Protein AF-A0ABD0QPW5-F1 (afdb_monomer_lite)

Foldseek 3Di:
DDDDPVRVVVVVVVVVVCCVVQVDPVSLLVCCLVLCPDPVRNCVPPDPVCNVVSVVVNVVVVVVVDDD

Sequence (68 aa):
EEDSDLTKSIKMKILEYMNTKYDNPATQELLDMTSFMDPRFKANYISSDKVSDIRARVMSEIEAAVPK

Radius of gyration: 16.36 Å; chains: 1; bounding box: 45×22×38 Å

Structure (mmCIF, N/CA/C/O backbone):
data_AF-A0ABD0QPW5-F1
#
_entry.id   AF-A0ABD0QPW5-F1
#
loop_
_atom_site.group_PDB
_atom_site.id
_atom_site.type_symbol
_atom_site.label_atom_id
_atom_site.label_alt_id
_atom_site.label_comp_id
_atom_site.label_asym_id
_atom_site.label_entity_id
_atom_site.label_seq_id
_atom_site.pdbx_PDB_ins_code
_atom_site.Cartn_x
_atom_site.Cartn_y
_atom_site.Cartn_z
_atom_site.occupancy
_atom_site.B_iso_or_equiv
_atom_site.auth_seq_id
_atom_site.auth_comp_id
_atom_site.auth_asym_id
_atom_site.auth_atom_id
_atom_site.pdbx_PDB_model_num
ATOM 1 N N . GLU A 1 1 ? -13.129 -10.717 20.428 1.00 66.69 1 GLU A N 1
ATOM 2 C CA . GLU A 1 1 ? -13.725 -9.588 21.168 1.00 66.69 1 GLU A CA 1
ATOM 3 C C . GLU A 1 1 ? -14.226 -8.581 20.156 1.00 66.69 1 GLU A C 1
ATOM 5 O O . GLU A 1 1 ? -13.545 -8.369 19.158 1.00 66.69 1 GLU A O 1
ATOM 10 N N . GLU A 1 2 ? -15.426 -8.046 20.352 1.00 87.12 2 GLU A N 1
ATOM 11 C CA . GLU A 1 2 ? -15.938 -6.982 19.492 1.00 87.12 2 GLU A CA 1
ATOM 12 C C . GLU A 1 2 ? -15.395 -5.634 19.983 1.00 87.12 2 GLU A C 1
ATOM 14 O O . GLU A 1 2 ? -15.384 -5.370 21.186 1.00 87.12 2 GLU A O 1
ATOM 19 N N . ASP A 1 3 ? -14.913 -4.794 19.065 1.00 92.75 3 ASP A N 1
ATOM 20 C CA . ASP A 1 3 ? -14.425 -3.458 19.408 1.00 92.75 3 ASP A CA 1
ATOM 21 C C . ASP A 1 3 ? -15.545 -2.609 20.034 1.00 92.75 3 ASP A C 1
ATOM 23 O O . ASP A 1 3 ? -16.671 -2.578 19.530 1.00 92.75 3 ASP A O 1
ATOM 27 N N . SER A 1 4 ? -15.210 -1.836 21.072 1.00 96.44 4 SER A N 1
ATOM 28 C CA .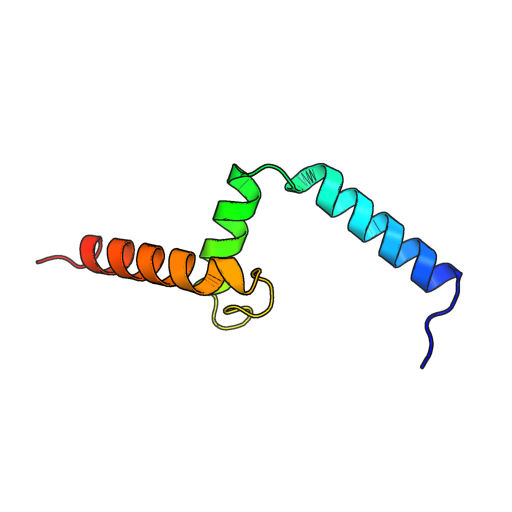 SER A 1 4 ? -16.105 -0.795 21.591 1.00 96.44 4 SER A CA 1
ATOM 29 C C . SER A 1 4 ? -16.363 0.298 20.546 1.00 96.44 4 SER A C 1
ATOM 31 O O . SER A 1 4 ? -15.536 0.528 19.658 1.00 96.44 4 SER A O 1
ATOM 33 N N . ASP A 1 5 ? -17.461 1.044 20.684 1.00 97.06 5 ASP A N 1
ATOM 34 C CA . ASP A 1 5 ? -17.777 2.161 19.780 1.00 97.06 5 ASP A CA 1
ATOM 35 C C . ASP A 1 5 ? -16.682 3.234 19.763 1.00 97.06 5 ASP A C 1
ATOM 37 O O . ASP A 1 5 ? -16.341 3.776 18.708 1.00 97.06 5 ASP A O 1
ATOM 41 N N . LEU A 1 6 ? -16.063 3.498 20.919 1.00 97.00 6 LEU A N 1
ATOM 42 C CA . LEU A 1 6 ? -14.928 4.413 21.011 1.00 97.00 6 LEU A CA 1
ATOM 43 C C . LEU A 1 6 ? -13.730 3.884 20.211 1.00 97.00 6 LEU A C 1
ATOM 45 O O . LEU A 1 6 ? -13.124 4.629 19.442 1.00 97.00 6 LEU A O 1
ATOM 49 N N . THR A 1 7 ? -13.416 2.594 20.346 1.00 97.62 7 THR A N 1
ATOM 50 C CA . THR A 1 7 ? -12.328 1.944 19.605 1.00 97.62 7 THR A CA 1
ATOM 51 C C . THR A 1 7 ? -12.576 1.997 18.097 1.00 97.62 7 THR A C 1
ATOM 53 O O . THR A 1 7 ? -11.672 2.373 17.347 1.00 97.62 7 THR A O 1
ATOM 56 N N . LYS A 1 8 ? -13.801 1.691 17.647 1.00 97.19 8 LYS A N 1
ATOM 57 C CA . LYS A 1 8 ? -14.213 1.788 16.235 1.00 97.19 8 LYS A CA 1
ATOM 58 C C . LYS A 1 8 ? -14.035 3.220 15.712 1.00 97.19 8 LYS A C 1
ATOM 60 O O . LYS A 1 8 ? -13.418 3.421 14.667 1.00 97.19 8 LYS A O 1
ATOM 65 N N . SER A 1 9 ? -14.494 4.215 16.474 1.00 98.06 9 SER A N 1
ATOM 66 C CA . SER A 1 9 ? -14.375 5.639 16.127 1.00 98.06 9 SER A CA 1
ATOM 67 C C . SER A 1 9 ? -12.918 6.092 15.989 1.00 98.06 9 SER A C 1
ATOM 69 O O . SER A 1 9 ? -12.564 6.758 15.015 1.00 98.06 9 SER A O 1
ATOM 71 N N . ILE A 1 10 ? -12.045 5.687 16.916 1.00 97.94 10 ILE A N 1
ATOM 72 C CA . ILE A 1 10 ? -10.613 6.005 16.856 1.00 97.94 10 ILE A CA 1
ATOM 73 C C . ILE A 1 10 ? -9.965 5.367 15.620 1.00 97.94 10 ILE A C 1
ATOM 75 O O . ILE A 1 10 ? -9.286 6.069 14.870 1.00 97.94 10 ILE A O 1
ATOM 79 N N . LYS A 1 11 ? -10.201 4.070 15.363 1.00 97.12 11 LYS A N 1
ATOM 80 C CA . LYS A 1 11 ? -9.656 3.368 14.184 1.00 97.12 11 LYS A CA 1
ATOM 81 C C . LYS A 1 11 ? -10.084 4.041 12.879 1.00 97.12 11 LYS A C 1
ATOM 83 O O . LYS A 1 11 ? -9.249 4.250 12.003 1.00 97.12 11 LYS A O 1
ATOM 88 N N . MET A 1 12 ? -11.354 4.430 12.776 1.00 97.50 12 MET A N 1
ATOM 89 C CA . MET A 1 12 ? -11.892 5.100 11.592 1.00 97.50 12 MET A CA 1
ATOM 90 C C . MET A 1 12 ? -11.232 6.462 11.349 1.00 97.50 12 MET A C 1
ATOM 92 O O . MET A 1 12 ? -10.806 6.731 10.232 1.00 97.50 12 MET A O 1
ATOM 96 N N . LYS A 1 13 ? -11.063 7.285 12.393 1.00 97.94 13 LYS A N 1
ATOM 97 C CA . LYS A 1 13 ? -10.382 8.587 12.276 1.00 97.94 13 LYS A CA 1
ATOM 98 C C . LYS A 1 13 ? -8.913 8.452 11.880 1.00 97.94 13 LYS A C 1
ATOM 100 O O . LYS A 1 13 ? -8.411 9.257 11.102 1.00 97.94 13 LYS A O 1
ATOM 105 N N . ILE A 1 14 ? -8.219 7.442 12.408 1.00 97.81 14 ILE A N 1
ATOM 106 C CA . ILE A 1 14 ? -6.832 7.152 12.017 1.00 97.81 14 ILE A CA 1
ATOM 107 C C . ILE A 1 14 ? -6.778 6.763 10.536 1.00 97.81 14 ILE A C 1
ATOM 109 O O . ILE A 1 14 ? -5.954 7.300 9.800 1.00 97.81 14 ILE A O 1
ATOM 113 N N . LEU A 1 15 ? -7.664 5.868 10.091 1.00 95.94 15 LEU A N 1
ATOM 114 C CA . LEU A 1 15 ? -7.725 5.436 8.695 1.00 95.94 15 LEU A CA 1
ATOM 115 C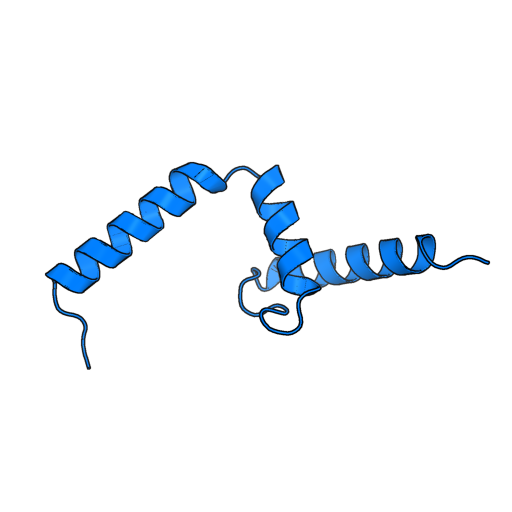 C . LEU A 1 15 ? -8.031 6.607 7.749 1.00 95.94 15 LEU A C 1
ATOM 117 O O . LEU A 1 15 ? -7.342 6.784 6.748 1.00 95.94 15 LEU A O 1
ATOM 121 N N . GLU A 1 16 ? -9.016 7.437 8.092 1.00 97.75 16 GLU A N 1
ATOM 122 C CA . GLU A 1 16 ? -9.379 8.633 7.327 1.00 97.75 16 GLU A CA 1
ATOM 123 C C . GLU A 1 16 ? -8.198 9.602 7.194 1.00 97.75 16 GLU A C 1
ATOM 125 O O . GLU A 1 16 ? -7.916 10.092 6.098 1.00 97.75 16 GLU A O 1
ATOM 130 N N . TYR A 1 17 ? -7.465 9.838 8.287 1.00 97.25 17 TYR A N 1
ATOM 131 C CA . TYR A 1 17 ? -6.262 10.665 8.265 1.00 97.25 17 TYR A CA 1
ATOM 132 C C . TYR A 1 17 ? -5.196 10.096 7.322 1.00 97.25 17 TYR A C 1
ATOM 134 O O . TYR A 1 17 ? -4.651 10.837 6.502 1.00 97.25 17 TYR A O 1
ATOM 142 N N . MET A 1 18 ? -4.913 8.791 7.413 1.00 95.38 18 MET A N 1
ATOM 143 C CA . MET A 1 18 ? -3.909 8.140 6.568 1.00 95.38 18 MET A CA 1
ATOM 144 C C . MET A 1 18 ? -4.279 8.235 5.087 1.00 95.38 18 MET A C 1
ATOM 146 O O . MET A 1 18 ? -3.451 8.660 4.285 1.00 95.38 18 MET A O 1
ATOM 150 N N . ASN A 1 19 ? -5.529 7.933 4.734 1.00 93.62 19 ASN A N 1
ATOM 151 C CA . ASN A 1 19 ? -5.996 8.034 3.352 1.00 93.62 19 ASN A CA 1
ATOM 152 C C . ASN A 1 19 ? -5.911 9.486 2.862 1.00 93.62 19 ASN A C 1
ATOM 154 O O . ASN A 1 19 ? -5.292 9.769 1.845 1.00 93.62 19 ASN A O 1
ATOM 158 N N . THR A 1 20 ? -6.400 10.450 3.643 1.00 95.88 20 THR A N 1
ATOM 159 C CA . THR A 1 20 ? -6.356 11.871 3.255 1.00 95.88 20 THR A CA 1
ATOM 160 C C . THR A 1 20 ? -4.929 12.374 3.000 1.00 95.88 20 THR A C 1
ATOM 162 O O . THR A 1 20 ? -4.715 13.234 2.147 1.00 95.88 20 THR A O 1
ATOM 165 N N . LYS A 1 21 ? -3.935 11.877 3.746 1.00 95.31 21 LYS A N 1
ATOM 166 C CA . LYS A 1 21 ? -2.539 12.322 3.617 1.00 95.31 21 LYS A CA 1
ATOM 167 C C . LYS A 1 21 ? -1.739 11.561 2.565 1.00 95.31 21 LYS A C 1
ATOM 169 O O . LYS A 1 21 ? -0.845 12.158 1.965 1.00 95.31 21 LYS A O 1
ATOM 174 N N . TYR A 1 22 ? -2.035 10.283 2.345 1.00 94.25 22 TYR A N 1
ATOM 175 C CA . TYR A 1 22 ? -1.149 9.377 1.611 1.00 94.25 22 TYR A CA 1
ATOM 176 C C . TYR A 1 22 ? -1.800 8.680 0.409 1.00 94.25 22 TYR A C 1
ATOM 178 O O . TYR A 1 22 ? -1.115 7.926 -0.272 1.00 94.25 22 TYR A O 1
ATOM 186 N N . ASP A 1 23 ? -3.062 8.963 0.077 1.00 93.94 23 ASP A N 1
ATOM 187 C CA . ASP A 1 23 ? -3.766 8.366 -1.077 1.00 93.94 23 ASP A CA 1
ATOM 188 C C . ASP A 1 23 ? -3.321 8.924 -2.447 1.00 93.94 23 ASP A C 1
ATOM 190 O O . ASP A 1 23 ? -3.881 8.610 -3.493 1.00 93.94 23 ASP A O 1
ATOM 194 N N . ASN A 1 24 ? -2.280 9.761 -2.486 1.00 95.94 24 ASN A N 1
ATOM 195 C CA . ASN A 1 24 ? -1.748 10.219 -3.766 1.00 95.94 24 ASN A CA 1
ATOM 196 C C . ASN A 1 24 ? -1.043 9.058 -4.510 1.00 95.94 24 ASN A C 1
ATOM 198 O O . ASN A 1 24 ? -0.316 8.283 -3.876 1.00 95.94 24 ASN A O 1
ATOM 202 N N . PRO A 1 25 ? -1.180 8.961 -5.849 1.00 93.56 25 PRO A N 1
ATOM 203 C CA . PRO A 1 25 ? -0.683 7.815 -6.617 1.00 93.56 25 PRO A CA 1
ATOM 204 C C . PRO A 1 25 ? 0.811 7.525 -6.441 1.00 93.56 25 PRO A C 1
ATOM 206 O O . PRO A 1 25 ? 1.194 6.370 -6.285 1.00 93.56 25 PRO A O 1
ATOM 209 N N . ALA A 1 26 ? 1.648 8.567 -6.401 1.00 93.50 26 ALA A N 1
ATOM 210 C CA . ALA A 1 26 ? 3.094 8.415 -6.247 1.00 93.50 26 ALA A CA 1
ATOM 211 C C . ALA A 1 26 ? 3.473 7.789 -4.893 1.00 93.50 26 ALA A C 1
ATOM 213 O O . ALA A 1 26 ? 4.381 6.966 -4.809 1.00 93.50 26 ALA A O 1
ATOM 214 N N . THR A 1 27 ? 2.764 8.152 -3.821 1.00 94.69 27 THR A N 1
ATOM 215 C CA . THR A 1 27 ? 2.992 7.560 -2.497 1.00 94.69 27 THR A CA 1
ATOM 216 C C . THR A 1 27 ? 2.513 6.115 -2.450 1.00 94.69 27 THR A C 1
ATOM 218 O O . THR A 1 27 ? 3.226 5.266 -1.924 1.00 94.69 27 THR A O 1
ATOM 221 N N . GLN A 1 28 ? 1.348 5.818 -3.034 1.00 92.94 28 GLN A N 1
ATOM 222 C CA . GLN A 1 28 ? 0.830 4.449 -3.104 1.00 92.94 28 GLN A CA 1
ATOM 223 C C . GLN A 1 28 ? 1.783 3.523 -3.865 1.00 92.94 28 GLN A C 1
ATOM 225 O O . GLN A 1 28 ? 2.090 2.437 -3.391 1.00 92.94 28 GLN A O 1
ATOM 230 N N . GLU A 1 29 ? 2.337 3.985 -4.983 1.00 92.19 29 GLU A N 1
ATOM 231 C CA . GLU A 1 29 ? 3.314 3.231 -5.769 1.00 92.19 29 GLU A CA 1
ATOM 232 C C . GLU A 1 29 ? 4.596 2.907 -4.980 1.00 92.19 29 GLU A C 1
ATOM 234 O O . GLU A 1 29 ? 5.102 1.782 -5.038 1.00 92.19 29 GLU A O 1
ATOM 239 N N . LEU A 1 30 ? 5.114 3.876 -4.216 1.00 92.81 30 LEU A N 1
ATOM 240 C CA . LEU A 1 30 ? 6.271 3.662 -3.343 1.00 92.81 30 LEU A CA 1
ATOM 241 C C . LEU A 1 30 ? 5.953 2.669 -2.219 1.00 92.81 30 LEU A C 1
ATOM 243 O O . LEU A 1 30 ? 6.769 1.792 -1.930 1.00 92.81 30 LEU A O 1
ATOM 247 N N . LEU A 1 31 ? 4.780 2.783 -1.592 1.00 92.50 31 LEU A N 1
ATOM 248 C CA . LEU A 1 31 ? 4.342 1.874 -0.531 1.00 92.50 31 LEU A CA 1
ATOM 249 C C . LEU A 1 31 ? 4.165 0.446 -1.046 1.00 92.50 31 LEU A C 1
ATOM 251 O O . LEU A 1 31 ? 4.650 -0.488 -0.412 1.00 92.50 31 LEU A O 1
ATOM 255 N N . ASP A 1 32 ? 3.539 0.283 -2.206 1.00 92.94 32 ASP A N 1
ATOM 256 C CA . ASP A 1 32 ? 3.322 -1.000 -2.867 1.00 92.94 32 ASP A CA 1
ATOM 257 C C . ASP A 1 32 ? 4.660 -1.698 -3.162 1.00 92.94 32 ASP A C 1
ATOM 259 O O . ASP A 1 32 ? 4.873 -2.855 -2.792 1.00 92.94 32 ASP A O 1
ATOM 263 N N . MET A 1 33 ? 5.615 -0.978 -3.757 1.00 91.88 33 MET A N 1
ATOM 264 C CA . MET A 1 33 ? 6.913 -1.550 -4.108 1.00 91.88 33 MET A CA 1
ATOM 265 C C . MET A 1 33 ? 7.766 -1.886 -2.878 1.00 91.88 33 MET A C 1
ATOM 267 O O . MET A 1 33 ? 8.333 -2.977 -2.788 1.00 91.88 33 MET A O 1
ATOM 271 N N . THR A 1 34 ? 7.836 -0.973 -1.907 1.00 91.50 34 THR A N 1
ATOM 272 C CA . THR A 1 34 ? 8.620 -1.181 -0.678 1.00 91.50 34 THR A CA 1
ATOM 273 C C . THR A 1 34 ? 8.030 -2.289 0.192 1.00 91.50 34 THR A C 1
ATOM 275 O O . THR A 1 34 ? 8.780 -3.121 0.703 1.00 91.50 34 THR A O 1
ATOM 278 N N . SER A 1 35 ? 6.700 -2.365 0.302 1.00 92.56 35 SER A N 1
ATOM 279 C CA . SER A 1 35 ? 6.011 -3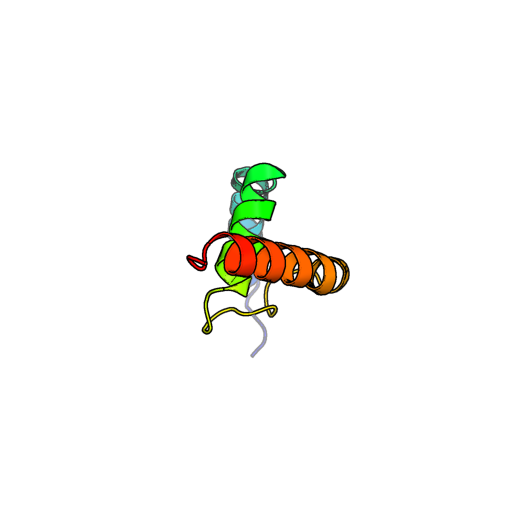.444 1.021 1.00 92.56 35 SER A CA 1
ATOM 280 C C . SER A 1 35 ? 6.252 -4.796 0.361 1.00 92.56 35 SER A C 1
ATOM 282 O O . SER A 1 35 ? 6.535 -5.769 1.058 1.00 92.56 35 SER A O 1
ATOM 284 N N . PHE A 1 36 ? 6.207 -4.853 -0.975 1.00 93.00 36 PHE A N 1
ATOM 285 C CA . PHE A 1 36 ? 6.457 -6.085 -1.719 1.00 93.00 36 PHE A CA 1
ATOM 286 C C . PHE A 1 36 ? 7.869 -6.634 -1.475 1.00 93.00 36 PHE A C 1
ATOM 288 O O . PHE A 1 36 ? 8.041 -7.844 -1.314 1.00 93.00 36 PHE A O 1
ATOM 295 N N . MET A 1 37 ? 8.872 -5.751 -1.433 1.00 90.25 37 MET A N 1
ATOM 296 C CA . MET A 1 37 ? 10.273 -6.121 -1.216 1.00 90.25 37 MET A CA 1
ATOM 297 C C . MET A 1 37 ? 10.588 -6.476 0.243 1.00 90.25 37 MET A C 1
ATOM 299 O O . MET A 1 37 ? 11.498 -7.269 0.486 1.00 90.25 37 MET A O 1
ATOM 303 N N . ASP A 1 38 ? 9.863 -5.917 1.216 1.00 91.81 38 ASP A N 1
ATOM 304 C CA . ASP A 1 38 ? 10.067 -6.215 2.634 1.00 91.81 38 ASP A CA 1
ATOM 305 C C . ASP A 1 38 ? 9.406 -7.560 3.013 1.00 91.81 38 ASP A C 1
ATOM 307 O O . ASP A 1 38 ? 8.176 -7.688 2.988 1.00 91.81 38 ASP A O 1
ATOM 311 N N . PRO A 1 39 ? 10.181 -8.577 3.443 1.00 90.50 39 PRO A N 1
ATOM 312 C CA . PRO A 1 39 ? 9.652 -9.901 3.773 1.00 90.50 39 PRO A CA 1
ATOM 313 C C . PRO A 1 39 ? 8.621 -9.921 4.908 1.00 90.50 39 PRO A C 1
ATOM 315 O O . PRO A 1 39 ? 7.927 -10.928 5.067 1.00 90.50 39 PRO A O 1
ATOM 318 N N . ARG A 1 40 ? 8.533 -8.862 5.723 1.00 93.38 40 ARG A N 1
ATOM 319 C CA . ARG A 1 40 ? 7.547 -8.741 6.808 1.00 93.38 40 ARG A CA 1
ATOM 320 C C . ARG A 1 40 ? 6.161 -8.383 6.280 1.00 93.38 40 ARG A C 1
ATOM 322 O O . ARG A 1 40 ? 5.170 -8.809 6.868 1.00 93.38 40 ARG A O 1
ATOM 329 N N . PHE A 1 41 ? 6.094 -7.632 5.183 1.00 89.81 41 PHE A N 1
ATOM 330 C CA . PHE A 1 41 ? 4.844 -7.143 4.599 1.00 89.81 41 PHE A CA 1
ATOM 331 C C . PHE A 1 41 ? 4.439 -7.962 3.372 1.00 89.81 41 PHE A C 1
ATOM 333 O O . PHE A 1 41 ? 3.293 -8.416 3.290 1.00 89.81 41 PHE A O 1
ATOM 340 N N . LYS A 1 42 ? 5.386 -8.233 2.463 1.00 86.62 42 LYS A N 1
ATOM 341 C CA . LYS A 1 42 ? 5.154 -8.948 1.201 1.00 86.62 42 LYS A CA 1
ATOM 342 C C . LYS A 1 42 ? 3.978 -8.312 0.440 1.00 86.62 42 LYS A C 1
ATOM 344 O O . LYS A 1 42 ? 3.845 -7.098 0.368 1.00 86.62 42 LYS A O 1
ATOM 349 N N . ALA A 1 43 ? 3.086 -9.138 -0.098 1.00 89.69 43 ALA A N 1
ATOM 350 C CA . ALA A 1 43 ? 1.888 -8.702 -0.805 1.00 89.69 43 ALA A CA 1
ATOM 351 C C . ALA A 1 43 ? 0.652 -8.529 0.100 1.00 89.69 43 ALA A C 1
ATOM 353 O O . ALA A 1 43 ? -0.431 -8.269 -0.410 1.00 89.69 43 ALA A O 1
ATOM 354 N N . ASN A 1 44 ? 0.774 -8.683 1.425 1.00 89.69 44 ASN A N 1
ATOM 355 C CA . ASN A 1 44 ? -0.395 -8.748 2.318 1.00 89.69 44 ASN A CA 1
ATOM 356 C C . ASN A 1 44 ? -1.166 -7.423 2.432 1.00 89.69 44 ASN A C 1
ATOM 358 O O . ASN A 1 44 ? -2.323 -7.427 2.843 1.00 89.69 44 ASN A O 1
ATOM 362 N N . TYR A 1 45 ? -0.518 -6.307 2.101 1.00 86.94 45 TYR A N 1
ATOM 363 C CA . TYR A 1 45 ? -1.078 -4.954 2.191 1.00 86.94 45 TYR A CA 1
ATOM 364 C C . TYR A 1 45 ? -1.226 -4.288 0.820 1.00 86.94 45 TYR A C 1
ATOM 366 O O . TYR A 1 45 ? -1.489 -3.094 0.740 1.00 86.94 45 TYR A O 1
ATOM 374 N N . ILE A 1 46 ? -1.055 -5.068 -0.247 1.00 89.75 46 ILE A N 1
ATOM 375 C CA . ILE A 1 46 ? -1.144 -4.624 -1.633 1.00 89.75 46 ILE A CA 1
ATOM 376 C C . ILE A 1 46 ? -2.455 -5.157 -2.201 1.00 89.75 46 ILE A C 1
ATOM 378 O O . ILE A 1 46 ? -2.844 -6.297 -1.933 1.00 89.75 46 ILE A O 1
ATOM 382 N N . SER A 1 47 ? -3.139 -4.346 -3.004 1.00 89.75 47 SER A N 1
ATOM 383 C CA . SER A 1 47 ? -4.365 -4.786 -3.667 1.00 89.75 47 SER A CA 1
ATOM 384 C C . SER A 1 47 ? -4.084 -5.973 -4.595 1.00 89.75 47 SER A C 1
ATOM 386 O O . SER A 1 47 ? -3.127 -5.949 -5.370 1.00 89.75 47 SER A O 1
ATOM 388 N N . SER A 1 48 ? -4.900 -7.028 -4.518 1.00 89.88 48 SER A N 1
ATOM 389 C CA . SER A 1 48 ? -4.628 -8.309 -5.193 1.00 89.88 48 SER A CA 1
ATOM 390 C C . SER A 1 48 ? -4.476 -8.201 -6.716 1.00 89.88 48 SER A C 1
ATOM 392 O O . SER A 1 48 ? -3.709 -8.953 -7.312 1.00 89.88 48 SER A O 1
ATOM 394 N N . ASP A 1 49 ? -5.167 -7.242 -7.331 1.00 91.81 49 ASP A N 1
ATOM 395 C CA . ASP A 1 49 ? -5.082 -6.888 -8.750 1.00 91.81 49 ASP A CA 1
ATOM 396 C C . ASP A 1 49 ? -3.713 -6.306 -9.131 1.00 91.81 49 ASP A C 1
ATOM 398 O O . ASP A 1 49 ? -3.224 -6.568 -10.226 1.00 91.81 49 ASP A O 1
ATOM 402 N N . LYS A 1 50 ? -3.040 -5.608 -8.210 1.00 90.31 50 LYS A N 1
ATOM 403 C CA . LYS A 1 50 ? -1.754 -4.938 -8.460 1.00 90.31 50 LYS A CA 1
ATOM 404 C C . LYS A 1 50 ? -0.532 -5.818 -8.215 1.00 90.31 50 LYS A C 1
ATOM 406 O O . LYS A 1 50 ? 0.555 -5.515 -8.702 1.00 90.31 50 LYS A O 1
ATOM 411 N N . VAL A 1 51 ? -0.674 -6.904 -7.450 1.00 92.00 51 VAL A N 1
ATOM 412 C CA . VAL A 1 51 ? 0.465 -7.738 -7.013 1.00 92.00 51 VAL A CA 1
ATOM 413 C C . VAL A 1 51 ? 1.275 -8.269 -8.198 1.00 92.00 51 VAL A C 1
ATOM 415 O O . VAL A 1 51 ? 2.503 -8.326 -8.129 1.00 92.00 51 VAL A O 1
ATOM 418 N N . SER A 1 52 ? 0.598 -8.666 -9.279 1.00 92.50 52 SER A N 1
ATOM 419 C CA . SER A 1 52 ? 1.263 -9.207 -10.469 1.00 92.50 52 SER A CA 1
ATOM 420 C C . SER A 1 52 ? 2.119 -8.156 -11.188 1.00 92.50 52 SER A C 1
ATOM 422 O O . SER A 1 52 ? 3.288 -8.425 -11.476 1.00 92.50 52 SER A O 1
ATOM 424 N N . ASP A 1 53 ? 1.585 -6.947 -11.360 1.00 93.00 53 ASP A N 1
ATOM 425 C CA . ASP A 1 53 ? 2.269 -5.820 -11.997 1.00 93.00 53 ASP A CA 1
ATOM 426 C C . ASP A 1 53 ? 3.475 -5.352 -11.175 1.00 93.00 53 ASP A C 1
ATOM 428 O O . ASP A 1 53 ? 4.577 -5.193 -11.705 1.00 93.00 53 ASP A O 1
ATOM 432 N N . ILE A 1 54 ? 3.301 -5.206 -9.855 1.00 92.88 54 ILE A N 1
ATOM 433 C CA . ILE A 1 54 ? 4.381 -4.801 -8.942 1.00 92.88 54 ILE A CA 1
ATOM 434 C C . ILE A 1 54 ? 5.507 -5.833 -8.959 1.00 92.88 54 ILE A C 1
ATOM 436 O O . ILE A 1 54 ? 6.680 -5.470 -9.050 1.00 92.88 54 ILE A O 1
ATOM 440 N N . ARG A 1 55 ? 5.170 -7.128 -8.931 1.00 91.56 55 ARG A N 1
ATOM 441 C CA . ARG A 1 55 ? 6.166 -8.198 -9.019 1.00 91.56 55 ARG A CA 1
ATOM 442 C C . ARG A 1 55 ? 6.954 -8.126 -10.323 1.00 91.56 55 ARG A C 1
ATOM 444 O O . ARG A 1 55 ? 8.175 -8.253 -10.282 1.00 91.56 55 ARG A O 1
ATOM 451 N N . ALA A 1 56 ? 6.277 -7.951 -11.458 1.00 93.19 56 ALA A N 1
ATOM 452 C CA . ALA A 1 56 ? 6.934 -7.855 -12.759 1.00 93.19 56 ALA A CA 1
ATOM 453 C C . ALA A 1 56 ? 7.909 -6.669 -12.802 1.00 93.19 56 ALA A C 1
ATOM 455 O O . ALA A 1 56 ? 9.057 -6.833 -13.220 1.00 93.19 56 ALA A O 1
ATOM 456 N N . ARG A 1 57 ? 7.489 -5.507 -12.285 1.00 93.12 57 ARG A N 1
ATOM 457 C CA . ARG A 1 57 ? 8.345 -4.321 -12.204 1.00 93.12 57 ARG A CA 1
ATOM 458 C C . ARG A 1 57 ? 9.565 -4.538 -11.313 1.00 93.12 57 ARG A C 1
ATOM 460 O O . ARG A 1 57 ? 10.682 -4.295 -11.754 1.00 93.12 57 ARG A O 1
ATOM 467 N N . VAL A 1 58 ? 9.367 -5.044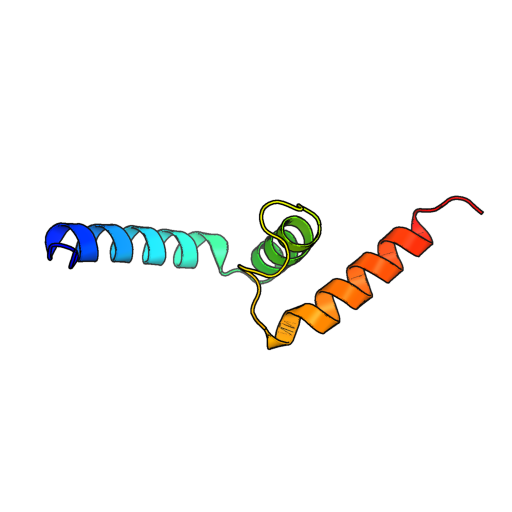 -10.093 1.00 90.56 58 VAL A N 1
ATOM 468 C CA . VAL A 1 58 ? 10.460 -5.312 -9.142 1.00 90.56 58 VAL A CA 1
ATOM 469 C C . VAL A 1 58 ? 11.492 -6.263 -9.747 1.00 90.56 58 VAL A C 1
ATOM 471 O O . VAL A 1 58 ? 12.686 -6.004 -9.645 1.00 90.56 58 VAL A O 1
ATOM 474 N N . MET A 1 59 ? 11.052 -7.338 -10.408 1.00 90.62 59 MET A N 1
ATOM 475 C CA . MET A 1 59 ? 11.972 -8.279 -11.058 1.00 90.62 59 MET A CA 1
ATOM 476 C C . MET A 1 59 ? 12.759 -7.609 -12.188 1.00 90.62 59 MET A C 1
ATOM 478 O O . MET A 1 59 ? 13.978 -7.747 -12.230 1.00 90.62 59 MET A O 1
ATOM 482 N N . SER A 1 60 ? 12.093 -6.823 -13.041 1.00 92.56 60 SER A N 1
ATOM 483 C CA . SER A 1 60 ? 12.757 -6.080 -14.118 1.00 92.56 60 SER A CA 1
ATOM 484 C C . SER A 1 60 ? 13.802 -5.089 -13.594 1.00 92.56 60 SER A C 1
ATOM 486 O O . SER A 1 60 ? 14.856 -4.934 -14.207 1.00 92.56 60 SER A O 1
ATOM 488 N N . GLU A 1 61 ? 13.527 -4.404 -12.481 1.00 90.88 61 GLU A N 1
ATOM 489 C CA . GLU A 1 61 ? 14.471 -3.458 -11.877 1.00 90.88 61 GLU A CA 1
ATOM 490 C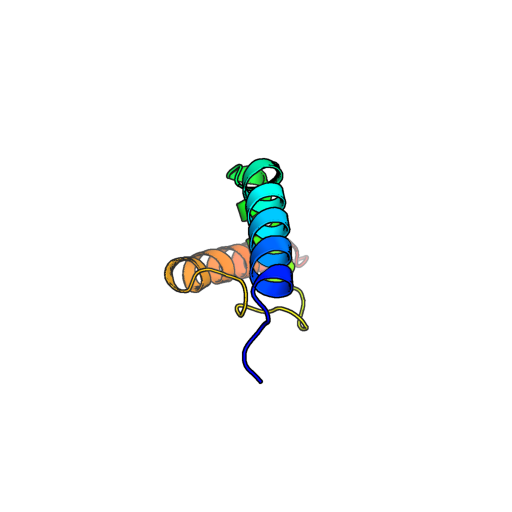 C . GLU A 1 61 ? 15.653 -4.168 -11.207 1.00 90.88 61 GLU A C 1
ATOM 492 O O . GLU A 1 61 ? 16.792 -3.724 -11.347 1.00 90.88 61 GLU A O 1
ATOM 497 N N . ILE A 1 62 ? 15.414 -5.300 -10.534 1.00 89.38 62 ILE A N 1
ATOM 498 C CA . ILE A 1 62 ? 16.484 -6.127 -9.959 1.00 89.38 62 ILE A CA 1
ATOM 499 C C . ILE A 1 62 ? 17.398 -6.656 -11.066 1.00 89.38 62 ILE A C 1
ATOM 501 O O . ILE A 1 62 ? 18.615 -6.547 -10.944 1.00 89.38 62 ILE A O 1
ATOM 505 N N . GLU A 1 63 ? 16.839 -7.183 -12.158 1.00 91.25 63 GLU A N 1
ATOM 506 C CA . GLU A 1 63 ? 17.614 -7.659 -13.310 1.00 91.25 63 GLU A CA 1
ATOM 507 C C . GLU A 1 63 ? 18.477 -6.551 -13.925 1.00 91.25 63 GLU A C 1
ATOM 509 O O . GLU A 1 63 ? 19.631 -6.791 -14.273 1.00 91.25 63 GLU A O 1
ATOM 514 N N . ALA A 1 64 ? 17.951 -5.326 -14.011 1.00 91.00 64 ALA A N 1
ATOM 515 C CA . ALA A 1 64 ? 18.703 -4.170 -14.492 1.00 91.00 64 ALA A CA 1
ATOM 516 C C . ALA A 1 64 ? 19.806 -3.710 -13.518 1.00 91.00 64 ALA A C 1
ATOM 518 O O . ALA A 1 64 ? 20.809 -3.144 -13.953 1.00 91.00 64 ALA A O 1
ATOM 519 N N . ALA A 1 65 ? 19.626 -3.935 -12.213 1.00 86.75 65 ALA A N 1
ATOM 520 C CA . ALA A 1 65 ? 20.573 -3.544 -11.170 1.00 86.75 65 ALA A CA 1
ATOM 521 C C . ALA A 1 65 ? 21.723 -4.548 -10.967 1.00 86.75 65 ALA A C 1
ATOM 523 O O . ALA A 1 65 ? 22.731 -4.199 -10.348 1.00 86.75 65 ALA A O 1
ATOM 524 N N . VAL A 1 66 ? 21.600 -5.782 -11.470 1.00 85.50 66 VAL A N 1
ATOM 525 C CA . VAL A 1 66 ? 22.678 -6.779 -11.417 1.00 85.50 66 VAL A CA 1
ATOM 526 C C . 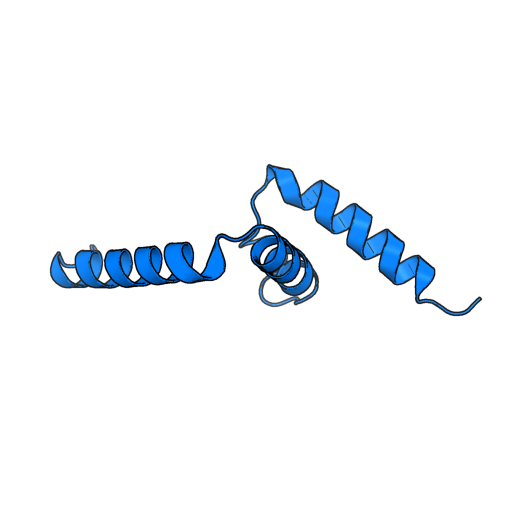VAL A 1 66 ? 23.751 -6.428 -12.464 1.00 85.50 66 VAL A C 1
ATOM 528 O O . VAL A 1 66 ? 23.440 -6.361 -13.656 1.00 85.50 66 VAL A O 1
ATOM 531 N N . PRO A 1 67 ? 25.022 -6.211 -12.066 1.00 73.88 67 PRO A N 1
ATOM 532 C CA . PRO A 1 67 ? 26.108 -5.969 -13.013 1.00 73.88 67 PRO A CA 1
ATOM 533 C C . PRO A 1 67 ? 26.299 -7.172 -13.949 1.00 73.88 67 PRO A C 1
ATOM 535 O O . PRO A 1 67 ? 26.275 -8.312 -13.485 1.00 73.88 67 PRO A O 1
ATOM 538 N N . LYS A 1 68 ? 26.494 -6.908 -15.247 1.00 63.56 68 LYS A N 1
ATOM 539 C CA . LYS A 1 68 ? 26.820 -7.929 -16.260 1.00 63.56 68 LYS A CA 1
ATOM 540 C C . LYS A 1 68 ? 28.206 -8.530 -16.063 1.00 63.56 68 LYS A C 1
ATOM 542 O O . LYS A 1 68 ? 29.134 -7.752 -15.749 1.00 63.56 68 LYS A O 1
#

pLDDT: mean 91.79, std 6.02, range [63.56, 98.06]

Organism: Cirrhinus mrigala (NCBI:txid683832)

Secondary structure (DSSP, 8-state):
-PPPHHHHHHHHHHHHHHHHHH-SHHHHHHHHHHHHHSTTTTTTTS-TTTHHHHHHHHHHHHHHHS--